Protein AF-A0AA37KAC1-F1 (afdb_monomer_lite)

Structure (mmCIF, N/CA/C/O backbone):
data_AF-A0AA37KAC1-F1
#
_entry.id   AF-A0AA37KAC1-F1
#
loop_
_atom_site.group_PDB
_atom_site.id
_atom_site.type_symbol
_atom_site.label_atom_id
_atom_site.label_alt_id
_atom_site.label_comp_id
_atom_site.label_asym_id
_atom_site.label_entity_id
_atom_site.label_seq_id
_atom_site.pdbx_PDB_ins_code
_atom_site.Cartn_x
_atom_site.Cartn_y
_atom_site.Cartn_z
_atom_site.occupancy
_atom_site.B_iso_or_equiv
_atom_site.auth_seq_id
_atom_site.auth_comp_id
_atom_site.auth_asym_id
_atom_site.auth_atom_id
_atom_site.pdbx_PDB_model_num
ATOM 1 N N . MET A 1 1 ? -0.855 -4.039 -23.753 1.00 43.44 1 MET A N 1
ATOM 2 C CA . MET A 1 1 ? -1.481 -5.089 -22.929 1.00 43.44 1 MET A CA 1
ATOM 3 C C . MET A 1 1 ? -1.251 -4.670 -21.498 1.00 43.44 1 MET A C 1
ATOM 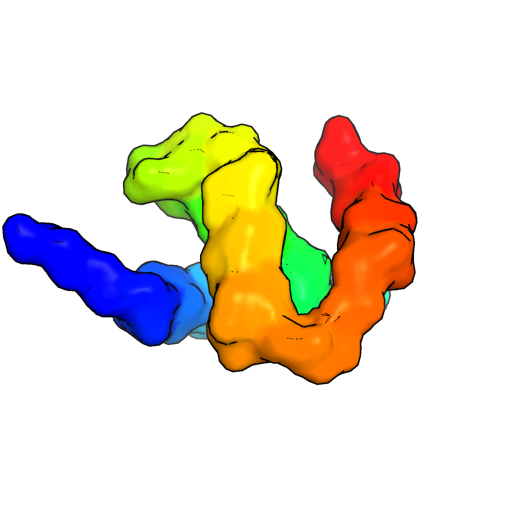5 O O . MET A 1 1 ? -0.198 -4.972 -20.950 1.00 43.44 1 MET A O 1
ATOM 9 N N . ASP A 1 2 ? -2.157 -3.862 -20.958 1.00 56.22 2 ASP A N 1
ATOM 10 C CA . ASP A 1 2 ? -2.130 -3.494 -19.548 1.00 56.22 2 ASP A CA 1
ATOM 11 C C . ASP A 1 2 ? -2.325 -4.779 -18.743 1.00 56.22 2 ASP A C 1
ATOM 13 O O . ASP A 1 2 ? -3.342 -5.460 -18.893 1.00 56.22 2 ASP A O 1
ATOM 17 N N . LYS A 1 3 ? -1.309 -5.171 -17.968 1.00 57.62 3 LYS A N 1
ATOM 18 C CA . LYS A 1 3 ? -1.476 -6.228 -16.971 1.00 57.62 3 LYS A CA 1
ATOM 19 C C . LYS A 1 3 ? -2.595 -5.767 -16.051 1.00 57.62 3 LYS A C 1
ATOM 21 O O . LYS A 1 3 ? -2.614 -4.615 -15.621 1.00 57.62 3 LYS A O 1
ATOM 26 N N . THR A 1 4 ? -3.568 -6.632 -15.795 1.00 68.19 4 THR A N 1
ATOM 27 C CA . THR A 1 4 ? -4.704 -6.215 -14.967 1.00 68.19 4 THR A CA 1
ATOM 28 C C . THR A 1 4 ? -4.172 -5.955 -13.559 1.00 68.19 4 THR A C 1
ATOM 30 O O . THR A 1 4 ? -3.356 -6.732 -13.067 1.00 68.19 4 THR A O 1
ATOM 33 N N . ALA A 1 5 ? -4.625 -4.902 -12.875 1.00 66.69 5 ALA A N 1
ATOM 34 C CA . ALA A 1 5 ? -4.185 -4.599 -11.508 1.00 66.69 5 ALA A CA 1
ATOM 35 C C . ALA A 1 5 ? -4.284 -5.812 -10.560 1.00 66.69 5 ALA A C 1
ATOM 37 O O . ALA A 1 5 ? -3.437 -6.003 -9.693 1.00 66.69 5 ALA A O 1
ATOM 38 N N . ALA A 1 6 ? -5.270 -6.685 -10.782 1.00 68.75 6 ALA A N 1
ATOM 39 C CA . ALA A 1 6 ? -5.422 -7.955 -10.079 1.00 68.75 6 ALA A CA 1
ATOM 40 C C . ALA A 1 6 ? -4.240 -8.928 -10.280 1.00 68.75 6 ALA A C 1
ATOM 42 O O . ALA A 1 6 ? -3.865 -9.631 -9.345 1.00 68.75 6 ALA A O 1
ATOM 43 N N . GLU A 1 7 ? -3.621 -8.966 -11.463 1.00 72.50 7 GLU A N 1
ATOM 44 C CA . GLU A 1 7 ? -2.440 -9.794 -11.744 1.00 72.50 7 GLU A CA 1
ATOM 45 C C . GLU A 1 7 ? -1.197 -9.235 -11.052 1.00 72.50 7 GLU A C 1
ATOM 47 O O . GLU A 1 7 ? -0.441 -9.989 -10.436 1.00 72.50 7 GLU A O 1
ATOM 52 N N . VAL A 1 8 ? -1.013 -7.911 -11.102 1.00 70.88 8 VAL A N 1
ATOM 53 C CA . VAL A 1 8 ? 0.088 -7.220 -10.414 1.00 70.88 8 VAL A CA 1
ATOM 54 C C . VAL A 1 8 ? -0.032 -7.418 -8.905 1.00 70.88 8 VAL A C 1
ATOM 56 O O . VAL A 1 8 ? 0.944 -7.766 -8.241 1.00 70.88 8 VAL A O 1
ATOM 59 N N . LEU A 1 9 ? -1.245 -7.297 -8.362 1.00 72.75 9 LEU A N 1
ATOM 60 C CA . LEU A 1 9 ? -1.523 -7.587 -6.960 1.00 72.75 9 LEU A CA 1
ATOM 61 C C . LEU A 1 9 ? -1.338 -9.063 -6.617 1.00 72.75 9 LEU A C 1
ATOM 63 O O . LEU A 1 9 ? -0.774 -9.366 -5.571 1.00 72.75 9 LEU A O 1
ATOM 67 N N . GLY A 1 10 ? -1.753 -9.990 -7.480 1.00 75.12 10 GLY A N 1
ATOM 68 C CA . GLY A 1 10 ? -1.528 -11.421 -7.278 1.00 75.12 10 GLY A CA 1
ATOM 69 C C . GLY A 1 10 ? -0.038 -11.760 -7.179 1.00 75.12 10 GLY A C 1
ATOM 70 O O . GLY A 1 10 ? 0.381 -12.485 -6.276 1.00 75.12 10 GLY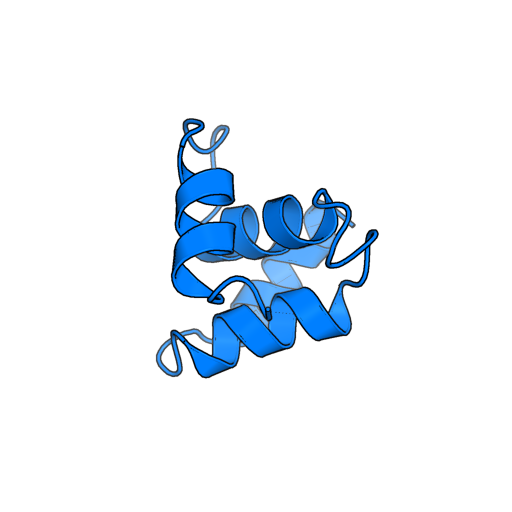 A O 1
ATOM 71 N N . GLN A 1 11 ? 0.783 -11.170 -8.052 1.00 70.50 11 GLN A N 1
ATOM 72 C CA . GLN A 1 11 ? 2.242 -11.302 -8.008 1.00 70.50 11 GLN A CA 1
ATOM 73 C C . GLN A 1 11 ? 2.834 -10.646 -6.761 1.00 70.50 11 GLN A C 1
ATOM 75 O O . GLN A 1 11 ? 3.648 -11.266 -6.070 1.00 70.50 11 GLN A O 1
ATOM 80 N N . ALA A 1 12 ? 2.384 -9.430 -6.436 1.00 67.38 12 ALA A N 1
ATOM 81 C CA . ALA A 1 12 ? 2.789 -8.724 -5.234 1.00 67.38 12 ALA A CA 1
ATOM 82 C C . ALA A 1 12 ? 2.473 -9.567 -3.996 1.00 67.38 12 ALA A C 1
ATOM 84 O O . ALA A 1 12 ? 3.352 -9.780 -3.175 1.00 67.38 12 ALA A O 1
ATOM 85 N N . MET A 1 13 ? 1.273 -10.128 -3.855 1.00 71.75 13 MET A N 1
ATOM 86 C CA . MET A 1 13 ? 0.834 -10.846 -2.653 1.00 71.75 13 MET A CA 1
ATOM 87 C C . MET A 1 13 ? 1.384 -12.274 -2.502 1.00 71.75 13 MET A C 1
ATOM 89 O O . MET A 1 13 ? 1.252 -12.847 -1.423 1.00 71.75 13 MET A O 1
ATOM 93 N N . ASN A 1 14 ? 2.070 -12.834 -3.504 1.00 69.81 14 ASN A N 1
ATOM 94 C CA . ASN A 1 14 ? 2.593 -14.210 -3.463 1.00 69.81 14 ASN A CA 1
ATOM 95 C C . ASN A 1 14 ? 3.682 -14.446 -2.383 1.00 69.81 14 ASN A C 1
ATOM 97 O O . ASN A 1 14 ? 4.062 -15.574 -2.080 1.00 69.81 14 ASN A O 1
ATOM 101 N N . ARG A 1 15 ? 4.204 -13.385 -1.756 1.00 61.62 15 ARG A N 1
ATOM 102 C CA . ARG A 1 15 ? 5.142 -13.477 -0.621 1.00 61.62 15 ARG A CA 1
ATOM 103 C C . ARG A 1 15 ? 4.404 -13.264 0.709 1.00 61.62 15 ARG A C 1
ATOM 105 O O . ARG A 1 15 ? 3.556 -12.382 0.808 1.00 61.62 15 ARG A O 1
ATOM 112 N N . LYS A 1 16 ? 4.748 -13.986 1.782 1.00 59.81 16 LYS A N 1
ATOM 113 C CA . LYS A 1 16 ? 4.158 -13.732 3.118 1.00 59.81 16 LYS A CA 1
ATOM 114 C C . LYS A 1 16 ? 4.376 -12.267 3.558 1.00 59.81 16 LYS A C 1
ATOM 116 O O . LYS A 1 16 ? 5.483 -11.761 3.357 1.00 59.81 16 LYS A O 1
ATOM 121 N N . PRO A 1 17 ? 3.372 -11.570 4.126 1.00 60.03 17 PRO A N 1
ATOM 122 C CA . PRO A 1 17 ? 3.576 -10.255 4.736 1.00 60.03 17 PRO A CA 1
ATOM 123 C C . PRO A 1 17 ? 4.608 -10.359 5.868 1.00 60.03 17 PRO A C 1
ATOM 125 O O . PRO A 1 17 ? 4.577 -11.317 6.643 1.00 60.03 17 PRO A O 1
ATOM 128 N N . SER A 1 18 ? 5.543 -9.411 5.958 1.00 58.59 18 SER A N 1
ATOM 129 C CA . SER A 1 18 ? 6.527 -9.376 7.046 1.00 58.59 18 SER A CA 1
ATOM 130 C C . SER A 1 18 ? 5.931 -8.707 8.290 1.00 58.59 18 SER A C 1
ATOM 132 O O . SER A 1 18 ? 5.332 -7.638 8.187 1.00 58.59 18 SER A O 1
ATOM 134 N N . ASN A 1 19 ? 6.091 -9.379 9.439 1.00 60.62 19 ASN A N 1
ATOM 135 C CA . ASN A 1 19 ? 5.636 -9.043 10.799 1.00 60.62 19 ASN A CA 1
ATOM 136 C C . ASN A 1 19 ? 5.094 -7.613 11.002 1.00 60.62 19 ASN A C 1
ATOM 138 O O . ASN A 1 19 ? 5.858 -6.651 11.033 1.00 60.62 19 ASN A O 1
ATOM 142 N N . GLY A 1 20 ? 3.779 -7.509 11.233 1.00 68.50 20 GLY A N 1
ATOM 143 C CA . GLY A 1 20 ? 3.119 -6.321 11.788 1.00 68.50 20 GLY A CA 1
ATOM 144 C C . GLY A 1 20 ? 2.535 -5.321 10.786 1.00 68.50 20 GLY A C 1
ATOM 145 O O . GLY A 1 20 ? 1.837 -4.413 11.224 1.00 68.50 20 GLY A O 1
ATOM 146 N N . LYS A 1 21 ? 2.776 -5.486 9.478 1.00 80.50 21 LYS A N 1
ATOM 147 C CA . LYS A 1 21 ? 2.150 -4.651 8.439 1.00 80.50 21 LYS A CA 1
ATOM 148 C C . LYS A 1 21 ? 0.726 -5.108 8.143 1.00 80.50 21 LYS A C 1
ATOM 150 O O . LYS A 1 21 ? 0.477 -6.312 8.031 1.00 80.50 21 LYS A O 1
ATOM 155 N N . SER A 1 22 ? -0.180 -4.162 7.929 1.00 85.31 22 SER A N 1
ATOM 156 C CA . SER A 1 22 ? -1.470 -4.449 7.317 1.00 85.31 22 SER A CA 1
ATOM 157 C C . SER A 1 22 ? -1.273 -4.998 5.905 1.00 85.31 22 SER A C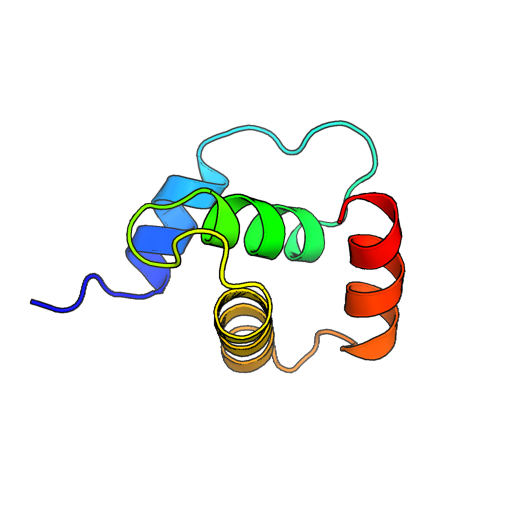 1
ATOM 159 O O . SER A 1 22 ? -0.249 -4.780 5.238 1.00 85.31 22 SER A O 1
ATOM 161 N N . VAL A 1 23 ? -2.273 -5.743 5.436 1.00 85.88 23 VAL A N 1
ATOM 162 C CA . VAL A 1 23 ? -2.268 -6.283 4.074 1.00 85.88 23 VAL A CA 1
ATOM 163 C C . VAL A 1 23 ? -2.184 -5.133 3.064 1.00 85.88 23 VAL A C 1
ATOM 165 O O . VAL A 1 23 ? -1.407 -5.213 2.119 1.00 85.88 23 VAL A O 1
ATOM 168 N N . TRP A 1 24 ? -2.872 -4.019 3.323 1.00 89.19 24 TRP A N 1
ATOM 169 C CA . TRP A 1 24 ? -2.947 -2.862 2.424 1.00 89.19 24 TRP A CA 1
ATOM 170 C C . TRP A 1 24 ? -1.626 -2.098 2.365 1.00 89.19 24 TRP A C 1
ATOM 172 O O . TRP A 1 24 ? -1.148 -1.782 1.278 1.00 89.19 24 TRP A O 1
ATOM 182 N N . CYS A 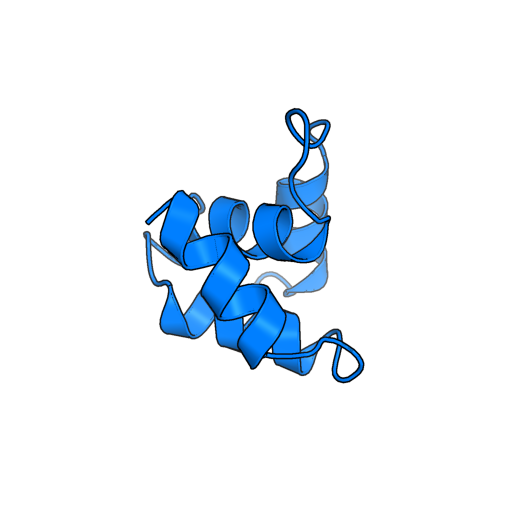1 25 ? -0.971 -1.904 3.513 1.00 90.44 25 CYS A N 1
ATOM 183 C CA . CYS A 1 25 ? 0.380 -1.350 3.580 1.00 90.44 25 CYS A CA 1
ATOM 184 C C . CYS A 1 25 ? 1.373 -2.223 2.800 1.00 90.44 25 CYS A C 1
ATOM 186 O O . CYS A 1 25 ? 2.136 -1.735 1.967 1.00 90.44 25 CYS A O 1
ATOM 188 N N . THR A 1 26 ? 1.299 -3.544 2.987 1.00 88.88 26 THR A N 1
ATOM 189 C CA . THR A 1 26 ? 2.134 -4.492 2.237 1.00 88.88 26 THR A CA 1
ATOM 190 C C . THR A 1 26 ? 1.866 -4.418 0.730 1.00 88.88 26 THR A C 1
ATOM 192 O O . THR A 1 26 ? 2.805 -4.526 -0.054 1.00 88.88 26 THR A O 1
ATOM 195 N N . MET A 1 27 ? 0.615 -4.226 0.309 1.00 89.06 27 MET A N 1
ATOM 196 C CA . MET A 1 27 ? 0.259 -4.106 -1.107 1.00 89.06 27 MET A CA 1
ATOM 197 C C . MET A 1 27 ? 0.827 -2.838 -1.736 1.00 89.06 27 MET A C 1
ATOM 199 O O . MET A 1 27 ? 1.430 -2.940 -2.799 1.00 89.06 27 MET A O 1
ATOM 203 N N . VAL A 1 28 ? 0.718 -1.677 -1.079 1.00 90.75 28 VAL A N 1
ATOM 204 C CA . VAL A 1 28 ? 1.284 -0.421 -1.604 1.00 90.75 28 VAL A CA 1
ATOM 205 C C . VAL A 1 28 ? 2.804 -0.515 -1.740 1.00 90.75 28 VAL A C 1
ATOM 207 O O . VAL A 1 28 ? 3.331 -0.217 -2.809 1.00 90.75 28 VAL A O 1
ATOM 210 N N . LEU A 1 29 ? 3.504 -0.994 -0.706 1.00 89.62 29 LEU A N 1
ATOM 211 C CA . LEU A 1 29 ? 4.965 -1.141 -0.746 1.00 89.62 29 LEU A CA 1
ATOM 212 C C . LEU A 1 29 ? 5.412 -2.086 -1.868 1.00 89.62 29 LEU A C 1
ATOM 214 O O . LEU A 1 29 ? 6.355 -1.802 -2.595 1.00 89.62 29 LEU A O 1
ATOM 218 N N . ARG A 1 30 ? 4.700 -3.199 -2.063 1.00 87.25 30 ARG A N 1
ATOM 219 C CA . ARG A 1 30 ? 5.048 -4.150 -3.124 1.00 87.25 30 ARG A CA 1
ATOM 220 C C . ARG A 1 30 ? 4.689 -3.666 -4.514 1.00 87.25 30 ARG A C 1
ATOM 222 O O . ARG A 1 30 ? 5.391 -4.023 -5.449 1.00 87.25 30 ARG A O 1
ATOM 229 N N . LEU A 1 31 ? 3.615 -2.890 -4.655 1.00 89.12 31 LEU A N 1
ATOM 230 C CA . LEU A 1 31 ? 3.309 -2.204 -5.904 1.00 89.12 31 LEU A CA 1
ATOM 231 C C . LEU A 1 31 ? 4.469 -1.278 -6.257 1.00 89.12 31 LEU A C 1
ATOM 233 O O . LEU A 1 31 ? 5.012 -1.417 -7.346 1.00 89.12 31 LEU A O 1
ATOM 237 N N . MET A 1 32 ? 4.927 -0.449 -5.314 1.00 89.81 32 MET A N 1
ATOM 238 C CA . MET A 1 32 ? 6.092 0.426 -5.492 1.00 89.81 32 MET A CA 1
ATOM 239 C C . MET A 1 32 ? 7.357 -0.336 -5.915 1.00 89.81 32 MET A C 1
ATOM 241 O O . MET A 1 32 ? 8.086 0.158 -6.771 1.00 89.81 32 MET A O 1
ATOM 245 N N . ASP A 1 33 ? 7.581 -1.546 -5.396 1.00 88.31 33 ASP A N 1
ATOM 246 C CA . ASP A 1 33 ? 8.713 -2.404 -5.782 1.00 88.31 33 ASP A CA 1
ATOM 247 C C . ASP A 1 33 ? 8.614 -2.984 -7.212 1.00 88.31 33 ASP A C 1
ATOM 249 O O . ASP A 1 33 ? 9.590 -3.538 -7.722 1.00 88.31 33 ASP A O 1
ATOM 253 N N . THR A 1 34 ? 7.454 -2.913 -7.876 1.00 85.62 34 THR A N 1
ATOM 254 C CA . THR A 1 34 ? 7.307 -3.410 -9.255 1.00 85.62 34 THR A CA 1
ATOM 255 C C . THR A 1 34 ? 7.861 -2.426 -10.282 1.00 85.62 34 THR A C 1
ATOM 257 O O . THR A 1 34 ? 7.753 -1.212 -10.123 1.00 85.62 34 THR A O 1
ATOM 260 N N . GLU A 1 35 ? 8.364 -2.941 -11.408 1.00 85.56 35 GLU A N 1
ATOM 261 C CA . GLU A 1 35 ? 8.808 -2.105 -12.537 1.00 85.56 35 GLU A CA 1
ATOM 262 C C . GLU A 1 35 ? 7.684 -1.219 -13.104 1.00 85.56 35 GLU A C 1
ATOM 264 O O . GLU A 1 35 ? 7.945 -0.122 -13.587 1.00 85.56 35 GLU A O 1
ATOM 269 N N . GLU A 1 36 ? 6.428 -1.668 -13.022 1.00 84.81 36 GLU A N 1
ATOM 270 C CA . GLU A 1 36 ? 5.266 -0.944 -13.554 1.00 84.81 36 GLU A CA 1
ATOM 271 C C . GLU A 1 36 ? 4.959 0.342 -12.776 1.00 84.81 36 GLU A C 1
ATOM 273 O O . GLU A 1 36 ? 4.559 1.356 -13.360 1.00 84.81 36 GLU A O 1
ATOM 278 N N . TYR A 1 37 ? 5.150 0.309 -11.457 1.00 85.75 37 TYR A N 1
ATOM 279 C CA . TYR A 1 37 ? 4.927 1.466 -10.598 1.00 85.75 37 TYR A CA 1
ATOM 280 C C . TYR A 1 37 ? 6.235 2.198 -10.307 1.00 85.75 37 TYR A C 1
ATOM 282 O O . TYR A 1 37 ? 6.181 3.393 -10.054 1.00 85.75 37 TYR A O 1
ATOM 290 N N . SER A 1 38 ? 7.399 1.548 -10.399 1.00 86.31 38 SER A N 1
ATOM 291 C CA . SER A 1 38 ? 8.727 2.172 -10.321 1.00 86.31 38 SER A CA 1
ATOM 292 C C . SER A 1 38 ? 8.863 3.141 -9.137 1.00 86.31 38 SER A C 1
ATOM 294 O O . SER A 1 38 ? 9.18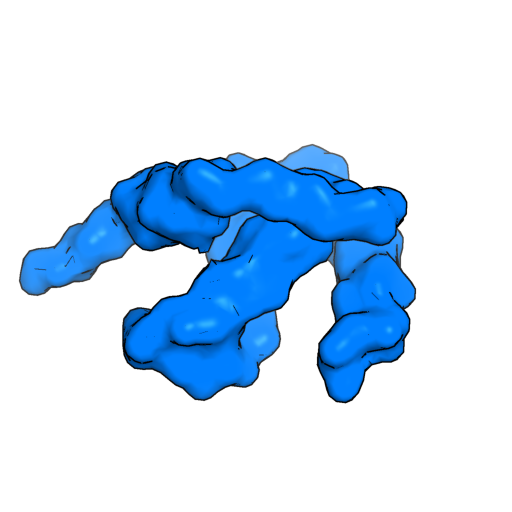3 4.321 -9.302 1.00 86.31 38 SER A O 1
ATOM 296 N N . ASN A 1 39 ? 8.579 2.648 -7.931 1.00 86.00 39 ASN A N 1
ATOM 297 C CA . ASN A 1 39 ? 8.575 3.400 -6.676 1.00 86.00 39 ASN A CA 1
ATOM 298 C C . ASN A 1 39 ? 7.543 4.549 -6.601 1.00 86.00 39 ASN A C 1
ATOM 300 O O . ASN A 1 39 ? 7.637 5.438 -5.754 1.00 86.00 39 ASN A O 1
ATOM 304 N N . ASN A 1 40 ? 6.532 4.557 -7.476 1.00 91.06 40 ASN A N 1
ATOM 305 C CA . ASN A 1 40 ? 5.483 5.571 -7.479 1.00 91.06 40 ASN A CA 1
ATOM 306 C C . ASN A 1 40 ? 4.454 5.297 -6.378 1.00 91.06 40 ASN A C 1
ATOM 308 O O . ASN A 1 40 ? 3.470 4.573 -6.569 1.00 91.06 40 ASN A O 1
ATOM 312 N N . TYR A 1 41 ? 4.686 5.928 -5.231 1.00 91.25 41 TYR A N 1
ATOM 313 C CA . TYR A 1 41 ? 3.801 5.891 -4.074 1.00 91.25 41 TYR A CA 1
ATOM 314 C C . TYR A 1 41 ? 2.367 6.312 -4.407 1.00 91.25 41 TYR A C 1
ATOM 316 O O . TYR A 1 41 ? 1.432 5.562 -4.144 1.00 91.25 41 TYR A O 1
ATOM 324 N N . CYS A 1 42 ? 2.184 7.479 -5.035 1.00 91.94 42 CYS A N 1
ATOM 325 C CA . CYS A 1 42 ? 0.856 8.034 -5.303 1.00 91.94 42 CYS A CA 1
ATOM 326 C C . CYS A 1 42 ? 0.005 7.095 -6.164 1.00 91.94 42 CYS A C 1
ATOM 328 O O . CYS A 1 42 ? -1.166 6.879 -5.862 1.00 91.94 42 CYS A O 1
ATOM 330 N N . ARG A 1 43 ? 0.598 6.510 -7.212 1.00 91.50 43 ARG A N 1
ATOM 331 C CA . ARG A 1 43 ? -0.091 5.572 -8.107 1.00 91.50 43 ARG A CA 1
ATOM 332 C C . ARG A 1 43 ? -0.397 4.245 -7.411 1.00 91.50 43 ARG A C 1
ATOM 334 O O . ARG A 1 43 ? -1.482 3.703 -7.590 1.00 91.50 43 ARG A O 1
ATOM 341 N N . SER A 1 44 ? 0.533 3.753 -6.594 1.00 91.81 44 SER A N 1
ATOM 342 C CA . SER A 1 44 ? 0.370 2.505 -5.836 1.00 91.81 44 SER A CA 1
ATOM 343 C C . SER A 1 44 ? -0.726 2.627 -4.776 1.00 91.81 44 SER A C 1
ATOM 345 O O . SER A 1 44 ? -1.583 1.755 -4.653 1.00 91.81 44 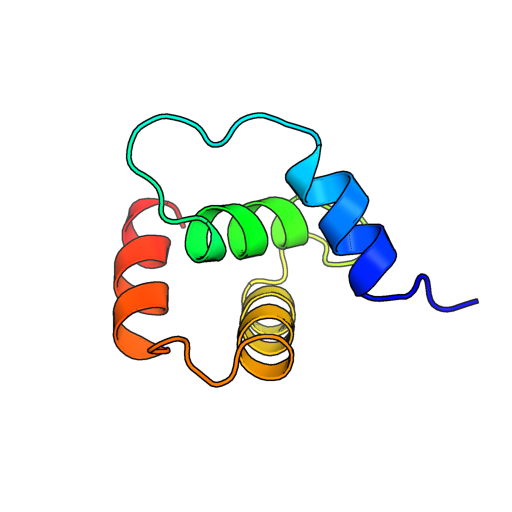SER A O 1
ATOM 347 N N . LEU A 1 45 ? -0.734 3.742 -4.041 1.00 93.12 45 LEU A N 1
ATOM 348 C CA . LEU A 1 45 ? -1.756 4.057 -3.051 1.00 93.12 45 LEU A CA 1
ATOM 349 C C . LEU A 1 45 ? -3.127 4.248 -3.704 1.00 93.12 45 LEU A C 1
ATOM 351 O O . LEU A 1 45 ? -4.108 3.693 -3.215 1.00 93.12 45 LEU A O 1
ATOM 355 N N . ALA A 1 46 ? -3.196 5.002 -4.806 1.00 92.75 46 ALA A N 1
ATOM 356 C CA . ALA A 1 46 ? -4.442 5.221 -5.534 1.00 92.75 46 ALA A CA 1
ATOM 357 C C . ALA A 1 46 ? -5.074 3.895 -5.968 1.00 92.75 46 ALA A C 1
ATOM 359 O O . ALA A 1 46 ? -6.250 3.680 -5.694 1.00 92.75 46 ALA A O 1
ATOM 360 N N . LEU A 1 47 ? -4.284 2.971 -6.526 1.00 90.56 47 LEU A N 1
ATOM 361 C CA . LEU A 1 47 ? -4.798 1.667 -6.936 1.00 90.56 47 LEU A CA 1
ATOM 362 C C . LEU A 1 47 ? -5.380 0.873 -5.755 1.00 90.56 47 LEU A C 1
ATOM 364 O O . LEU A 1 47 ? -6.453 0.284 -5.872 1.00 90.56 47 LEU A O 1
ATOM 368 N N . VAL A 1 48 ? -4.687 0.842 -4.613 1.00 90.75 48 VAL A N 1
ATOM 369 C CA . VAL A 1 48 ? -5.177 0.115 -3.429 1.00 90.75 48 VAL A CA 1
ATOM 370 C C . VAL A 1 48 ? -6.483 0.721 -2.913 1.00 90.75 48 VAL A C 1
ATOM 372 O O . VAL A 1 48 ? -7.390 -0.023 -2.560 1.00 90.75 48 VAL A O 1
ATOM 375 N N . LEU A 1 49 ? -6.620 2.047 -2.917 1.00 91.62 49 LEU A N 1
ATOM 376 C CA . LEU A 1 49 ? -7.855 2.717 -2.496 1.00 91.62 49 LEU A CA 1
ATOM 377 C C . LEU A 1 49 ? -9.003 2.559 -3.505 1.00 91.62 49 LEU A C 1
ATOM 379 O O . LEU A 1 49 ? -10.160 2.507 -3.101 1.00 91.62 49 LEU A O 1
ATOM 383 N N . GLU A 1 50 ? -8.700 2.479 -4.802 1.00 91.81 50 GLU A N 1
ATOM 384 C CA . GLU A 1 50 ? -9.695 2.211 -5.849 1.00 91.81 50 GLU A CA 1
ATOM 385 C C . GLU A 1 50 ? -10.251 0.787 -5.756 1.00 91.81 50 GLU A C 1
ATOM 387 O O . GLU A 1 50 ? -11.447 0.574 -5.948 1.00 91.81 50 GLU A O 1
ATOM 392 N N . LEU A 1 51 ? -9.390 -0.187 -5.450 1.00 88.62 51 LEU A N 1
ATOM 393 C CA . LEU A 1 51 ? -9.782 -1.591 -5.333 1.00 88.62 51 LEU A CA 1
ATOM 394 C C . LEU A 1 51 ? -10.446 -1.919 -3.995 1.00 88.62 51 LEU A C 1
ATOM 396 O O . LEU A 1 51 ? -11.300 -2.802 -3.951 1.00 88.62 51 LEU A O 1
ATOM 400 N N . PHE A 1 52 ? -10.067 -1.214 -2.928 1.00 89.06 52 PHE A N 1
ATOM 401 C CA . PHE A 1 52 ? -10.588 -1.413 -1.578 1.00 89.06 52 PHE A CA 1
ATOM 402 C C . PHE A 1 52 ? -11.074 -0.074 -1.006 1.00 89.06 52 PHE A C 1
ATOM 404 O O . PHE A 1 52 ? -10.397 0.539 -0.173 1.00 89.06 52 PHE A O 1
ATOM 411 N N . PRO A 1 53 ? -12.243 0.421 -1.450 1.00 88.31 53 PRO A N 1
ATOM 412 C CA . PRO A 1 53 ? -12.790 1.696 -0.988 1.00 88.31 53 PRO A CA 1
ATOM 413 C C . PRO A 1 53 ? -13.130 1.704 0.512 1.00 88.31 53 PRO A C 1
ATOM 415 O O . PRO A 1 53 ? -13.281 2.773 1.102 1.00 88.31 53 PRO A O 1
ATOM 418 N N . GLU A 1 54 ? -13.236 0.537 1.153 1.00 90.94 54 GLU A N 1
ATOM 419 C CA . GLU A 1 54 ? -13.388 0.393 2.603 1.00 90.94 54 GLU A CA 1
ATOM 420 C C . GLU A 1 54 ? -12.133 0.787 3.399 1.00 90.94 54 GLU A C 1
ATOM 422 O O . GLU A 1 54 ? -12.195 0.960 4.619 1.00 90.94 54 GLU A O 1
ATOM 427 N N . VAL A 1 55 ? -10.983 0.924 2.736 1.00 90.50 55 VAL A N 1
ATOM 428 C CA . VAL A 1 55 ? -9.720 1.252 3.392 1.00 90.50 55 VAL A CA 1
ATOM 429 C C . VAL A 1 55 ? -9.698 2.711 3.807 1.00 90.50 55 VAL A C 1
ATOM 431 O O . VAL A 1 55 ? -9.818 3.628 2.994 1.00 90.50 55 VAL A O 1
ATOM 434 N N . ASN A 1 56 ? -9.452 2.949 5.096 1.00 93.69 56 ASN A N 1
ATOM 435 C CA . ASN A 1 56 ? -9.223 4.296 5.584 1.00 93.69 56 ASN A CA 1
ATOM 436 C C . ASN A 1 56 ? -7.868 4.806 5.087 1.00 93.69 56 ASN A C 1
ATOM 438 O O . ASN A 1 56 ? -6.813 4.486 5.640 1.00 93.69 56 ASN A O 1
ATOM 442 N N . ARG A 1 57 ? -7.920 5.660 4.063 1.00 93.25 57 ARG A N 1
ATOM 443 C CA . ARG A 1 57 ? -6.747 6.313 3.482 1.00 93.25 57 ARG A CA 1
ATOM 444 C C . ARG A 1 57 ? -5.812 6.911 4.533 1.00 93.25 57 ARG A C 1
ATOM 446 O O . ARG A 1 57 ? -4.614 6.685 4.452 1.00 93.25 57 ARG A O 1
ATOM 453 N N . LYS A 1 58 ? -6.334 7.645 5.522 1.00 94.31 58 LYS A N 1
ATOM 454 C CA . LYS A 1 58 ? -5.493 8.324 6.524 1.00 94.31 58 LYS A CA 1
ATOM 455 C C . LYS A 1 58 ? -4.742 7.335 7.410 1.00 94.31 58 LYS A C 1
ATOM 457 O O . LYS A 1 58 ? -3.599 7.589 7.776 1.00 94.31 58 LYS A O 1
ATOM 462 N N . GLU A 1 59 ? -5.383 6.231 7.781 1.00 93.62 59 GLU A N 1
ATOM 463 C CA . GLU A 1 59 ? -4.738 5.187 8.583 1.00 93.62 59 GLU A CA 1
ATOM 464 C C . GLU A 1 59 ? -3.672 4.450 7.776 1.00 93.62 59 GLU A C 1
ATOM 466 O O . GLU A 1 59 ? -2.578 4.221 8.289 1.00 93.62 59 GLU A O 1
ATOM 471 N N . LEU A 1 60 ? -3.962 4.160 6.505 1.00 93.06 60 LEU A N 1
ATOM 472 C CA . LEU A 1 60 ? -3.014 3.538 5.588 1.00 93.06 60 LEU A CA 1
ATOM 473 C C . LEU A 1 60 ? -1.797 4.436 5.327 1.00 93.06 60 LEU A C 1
ATOM 475 O O . LEU A 1 60 ? -0.668 3.976 5.458 1.00 93.06 60 LEU A O 1
ATOM 479 N N . GLU A 1 61 ? -2.004 5.718 5.017 1.00 93.56 61 GLU A N 1
ATOM 480 C CA . GLU A 1 61 ? -0.918 6.692 4.827 1.00 93.56 61 GLU A CA 1
ATOM 481 C C . GLU A 1 61 ? -0.049 6.803 6.092 1.00 93.56 61 GLU A C 1
ATOM 483 O O . GLU A 1 61 ? 1.174 6.751 6.004 1.00 93.56 61 GLU A O 1
ATOM 488 N N . LYS A 1 62 ? -0.662 6.858 7.284 1.00 94.12 62 LYS A N 1
ATOM 489 C CA . LYS A 1 62 ? 0.060 6.884 8.570 1.00 94.12 62 LYS A CA 1
ATOM 490 C C . LYS A 1 62 ? 0.867 5.610 8.830 1.00 94.12 62 LYS A C 1
ATOM 492 O O . LYS A 1 62 ? 1.880 5.641 9.527 1.00 94.12 62 LYS A O 1
ATOM 497 N N . GLU A 1 63 ? 0.388 4.466 8.358 1.00 92.44 63 GLU A N 1
ATOM 498 C CA . GLU A 1 63 ? 1.140 3.221 8.447 1.00 92.44 63 GLU A CA 1
ATOM 499 C C . GLU A 1 63 ? 2.320 3.209 7.468 1.00 92.44 63 GLU A C 1
ATOM 501 O O . GLU A 1 63 ? 3.416 2.806 7.854 1.00 92.44 63 GLU A O 1
ATOM 506 N N . LEU A 1 64 ? 2.105 3.679 6.237 1.00 91.44 64 LEU A N 1
ATOM 507 C CA . LEU A 1 64 ? 3.115 3.750 5.179 1.00 91.44 64 LEU A CA 1
ATOM 508 C C . LEU A 1 64 ? 4.256 4.720 5.509 1.00 91.44 64 LEU A C 1
ATOM 510 O O . LEU A 1 64 ? 5.403 4.400 5.216 1.00 91.44 64 LEU A O 1
ATOM 514 N N . ASP A 1 65 ? 3.966 5.818 6.211 1.00 91.88 65 ASP A N 1
ATOM 515 C CA . ASP A 1 65 ? 4.940 6.802 6.726 1.00 91.88 65 ASP A CA 1
ATOM 516 C C . ASP A 1 65 ? 6.017 6.187 7.647 1.00 91.88 65 ASP A C 1
ATOM 518 O O . ASP A 1 65 ? 7.067 6.767 7.893 1.00 91.88 65 ASP A O 1
ATOM 522 N N . LYS A 1 66 ? 5.795 4.973 8.168 1.00 88.62 66 LYS A N 1
ATOM 523 C CA . LYS A 1 66 ? 6.807 4.245 8.957 1.00 88.62 66 LYS A CA 1
ATOM 524 C C . LYS A 1 66 ? 7.852 3.532 8.096 1.00 88.62 66 LYS A C 1
ATOM 526 O O . LYS A 1 66 ? 8.816 2.997 8.646 1.00 88.62 66 LYS A O 1
ATOM 531 N N . TYR A 1 67 ? 7.611 3.418 6.794 1.00 84.44 67 TYR A N 1
ATOM 532 C CA . TYR A 1 67 ? 8.378 2.576 5.875 1.00 84.44 67 TYR A CA 1
ATOM 533 C C . TYR A 1 67 ? 8.944 3.336 4.670 1.00 84.44 67 TYR A C 1
ATOM 535 O O . TYR A 1 67 ? 9.859 2.813 4.034 1.00 84.44 67 TYR A O 1
ATOM 543 N N . ILE A 1 68 ? 8.402 4.516 4.363 1.00 81.50 68 ILE A N 1
ATOM 544 C CA . ILE A 1 68 ? 8.792 5.412 3.264 1.00 81.50 68 ILE A CA 1
ATOM 545 C C . ILE A 1 68 ? 9.350 6.689 3.882 1.00 81.50 68 ILE A C 1
ATOM 547 O O . ILE A 1 68 ? 10.416 7.143 3.413 1.00 81.50 68 ILE A O 1
#

Organism: NCBI:txid46503

Foldseek 3Di:
DPDPVVNQQVVQPPDDDPPDDDPLLSQLVSSCVDPVCVNVNVVSLVSSCVVCVVDDSVVSVVRNVVPD

pLDDT: mean 82.36, std 12.2, range [43.44, 94.31]

Sequence (68 aa):
MDKTAAEVLGQAMNRKPSNGKSVWCTMVLRLMDTEEYSNNYCRSLALVLELFPEVNRKELEKELDKYI

Secondary structure (DSSP, 8-state):
----HHHHHHHHHTSPPPTT--HHHHHHHHHHTSTTTTT-HHHHHHHHHHH-TTS-HHHHHHHHTTT-

Radius of gyration: 11.21 Å; chains: 1; bounding box: 22×22×35 Å